Protein AF-D2H9J5-F1 (afdb_monomer)

Sequence (76 aa):
QERLLKMTLEERRKEYIRDYVPLNTILSWKEEMKGKSQNDEENTQETSQVKKSLSEKVSLYRGDITLLEVDAIVNA

Organism: Ailuropoda melanoleuca (NCBI:txid9646)

Solvent-accessible surface area (backbone atoms only — not comparable to full-atom values): 5275 Å² total; per-residue (Å²): 115,72,68,67,75,72,46,52,73,74,60,51,60,73,69,51,91,60,78,70,44,53,58,90,76,57,58,28,40,49,57,52,45,66,75,50,64,86,75,62,98,76,84,77,81,88,88,58,96,84,54,78,69,59,42,71,80,38,61,85,82,90,78,71,74,89,31,53,56,62,98,75,82,86,85,133

pLDDT: mean 78.99, std 17.29, range [42.44, 95.94]

Radius of gyration: 17.05 Å; Cα contacts (8 Å, |Δi|>4): 39; chains: 1; bounding box: 48×25×41 Å

Secondary structure (DSSP, 8-state):
-HHHHHS-HHHHHTT-SS--EEGGGS--HHHHHHHHTTS---S--SS-TTS--GGGT-----S-GGGEESS-----

InterPro domains:
  IPR043472 Macro domain-like [G3DSA:3.40.220.10] (1-76)
  IPR043472 Macro domain-like [SSF52949] (41-76)

Mean predicted aligned error: 9.7 Å

Nearest PDB structures (foldseek):
  6y73-assembly5_E  TM=9.613E-01  e=3.468E-06  Homo sapiens
  6y4y-assembly3_C  TM=9.661E-01  e=7.607E-06  Escherichia coli K-12
  6y73-assembly8_H  TM=9.675E-01  e=1.087E-05  Homo sapiens
  6y4y-assembly1_A  TM=9.912E-01  e=2.751E-05  Escherichia coli K-12
  4iqy-assembly2_B  TM=9.270E-01  e=1.669E-05  Homo sapiens

Foldseek 3Di:
DVVLVPDDPVRVVVVDPDAADEPVNFAFQVRVVVVVVVPDPDDDDDDPPPPPPCSRVDGDDDDDQVRYPDPDDDDD

Structure (mmCIF, N/CA/C/O backbone):
data_AF-D2H9J5-F1
#
_entry.id   AF-D2H9J5-F1
#
loop_
_atom_site.group_PDB
_atom_site.id
_atom_site.type_symbol
_atom_site.label_atom_id
_atom_site.label_alt_id
_atom_site.label_comp_id
_atom_site.label_asym_id
_atom_site.label_entity_id
_atom_site.label_seq_id
_atom_site.pdbx_PDB_ins_code
_atom_site.Cartn_x
_atom_site.Cartn_y
_atom_site.Cartn_z
_atom_site.occupancy
_atom_site.B_iso_or_equiv
_atom_site.auth_seq_id
_atom_site.auth_comp_id
_atom_site.auth_asym_id
_atom_site.auth_atom_id
_atom_site.pdbx_PDB_model_num
ATOM 1 N N . GLN A 1 1 ? 19.274 -6.542 -5.302 1.00 61.97 1 GLN A N 1
ATOM 2 C CA . GLN A 1 1 ? 18.230 -5.871 -4.493 1.00 61.97 1 GLN A CA 1
ATOM 3 C C . GLN A 1 1 ? 18.615 -4.449 -4.091 1.00 61.97 1 GLN A C 1
ATOM 5 O O . GLN A 1 1 ? 17.774 -3.574 -4.217 1.00 61.97 1 GLN A O 1
ATOM 10 N N . GLU A 1 2 ? 19.866 -4.177 -3.699 1.00 70.12 2 GLU A N 1
ATOM 11 C CA . GLU A 1 2 ? 20.301 -2.848 -3.218 1.00 70.12 2 GLU A CA 1
ATOM 12 C C . GLU A 1 2 ? 20.025 -1.664 -4.159 1.00 70.12 2 GLU A C 1
ATOM 14 O O . GLU A 1 2 ? 19.801 -0.557 -3.681 1.00 70.12 2 GLU A O 1
ATOM 19 N N . ARG A 1 3 ? 20.000 -1.878 -5.484 1.00 77.31 3 ARG A N 1
ATOM 20 C CA . ARG A 1 3 ? 19.682 -0.813 -6.451 1.00 77.31 3 ARG A CA 1
ATOM 21 C C . ARG A 1 3 ? 18.276 -0.247 -6.236 1.00 77.31 3 ARG A C 1
ATOM 23 O O . ARG A 1 3 ? 18.120 0.962 -6.177 1.00 77.31 3 ARG A O 1
ATOM 30 N N . LEU A 1 4 ? 17.282 -1.121 -6.066 1.00 71.81 4 LEU A N 1
ATOM 31 C CA . LEU A 1 4 ? 15.878 -0.726 -5.907 1.00 71.81 4 LEU A CA 1
ATOM 32 C C . LEU A 1 4 ? 15.624 -0.020 -4.571 1.00 71.81 4 LEU A C 1
ATOM 34 O O . LEU A 1 4 ? 14.779 0.865 -4.513 1.00 71.81 4 LEU A O 1
ATOM 38 N N . LEU A 1 5 ? 16.377 -0.366 -3.519 1.00 76.00 5 LEU A N 1
ATOM 39 C CA . LEU A 1 5 ? 16.267 0.289 -2.210 1.00 76.00 5 LEU A CA 1
ATOM 40 C C . LEU A 1 5 ? 16.808 1.728 -2.212 1.00 76.00 5 LEU A C 1
ATOM 42 O O . LEU A 1 5 ? 16.437 2.511 -1.344 1.00 76.00 5 LEU A O 1
ATOM 46 N N . LYS A 1 6 ? 17.690 2.078 -3.158 1.00 80.81 6 LYS A N 1
ATOM 47 C CA . LYS A 1 6 ? 18.271 3.427 -3.282 1.00 80.81 6 LYS A CA 1
ATOM 48 C C . LYS A 1 6 ? 17.497 4.335 -4.240 1.00 80.81 6 LYS A C 1
ATOM 50 O O . LYS A 1 6 ? 17.790 5.524 -4.297 1.00 80.81 6 LYS A O 1
ATOM 55 N N . MET A 1 7 ? 16.553 3.780 -4.998 1.00 80.56 7 MET A N 1
ATOM 56 C CA . MET A 1 7 ? 15.750 4.525 -5.964 1.00 80.56 7 MET A CA 1
ATOM 57 C C . MET A 1 7 ? 14.565 5.198 -5.279 1.00 80.56 7 MET A C 1
ATOM 59 O O . MET A 1 7 ? 13.922 4.622 -4.397 1.00 80.56 7 MET A O 1
ATOM 63 N N . THR A 1 8 ? 14.243 6.409 -5.721 1.00 86.94 8 THR A N 1
ATOM 64 C CA . THR A 1 8 ? 13.017 7.089 -5.296 1.00 86.94 8 THR A CA 1
ATOM 65 C C . THR A 1 8 ? 11.781 6.339 -5.804 1.00 86.94 8 THR A C 1
ATOM 67 O O . THR A 1 8 ? 11.842 5.580 -6.774 1.00 8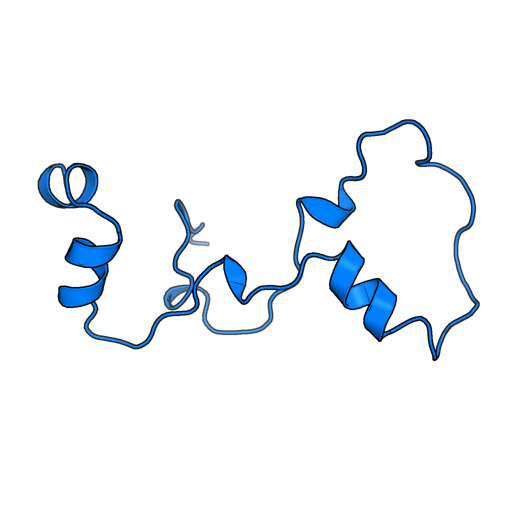6.94 8 THR A O 1
ATOM 70 N N . LEU A 1 9 ? 10.629 6.548 -5.159 1.00 83.06 9 LEU A N 1
ATOM 71 C CA . LEU A 1 9 ? 9.359 5.937 -5.573 1.00 83.06 9 LEU A CA 1
ATOM 72 C C . LEU A 1 9 ? 9.038 6.243 -7.052 1.00 83.06 9 LEU A C 1
ATOM 74 O O . LEU A 1 9 ? 8.587 5.377 -7.794 1.00 83.06 9 LEU A O 1
ATOM 78 N N . GLU A 1 10 ? 9.335 7.466 -7.494 1.00 85.56 10 GLU A N 1
ATOM 79 C CA . GLU A 1 10 ? 9.112 7.935 -8.865 1.00 85.56 10 GLU A CA 1
ATOM 80 C C . GLU A 1 10 ? 9.999 7.223 -9.889 1.00 85.56 10 GLU A C 1
ATOM 82 O O . GLU A 1 10 ? 9.552 6.908 -10.991 1.00 85.56 10 GLU A O 1
ATOM 87 N N . GLU A 1 11 ? 11.249 6.932 -9.532 1.00 86.50 11 GLU A N 1
ATOM 88 C CA . GLU A 1 11 ? 12.141 6.150 -10.385 1.00 86.50 11 GLU A CA 1
ATOM 89 C C . GLU A 1 11 ? 11.717 4.682 -10.441 1.00 86.50 11 GLU A C 1
ATOM 91 O O . GLU A 1 11 ? 11.745 4.094 -11.520 1.00 86.50 11 GLU A O 1
ATOM 96 N N . ARG A 1 12 ? 11.252 4.108 -9.321 1.00 86.25 12 ARG A N 1
ATOM 97 C CA . ARG A 1 12 ? 10.712 2.739 -9.296 1.00 86.25 12 ARG A CA 1
ATOM 98 C C . ARG A 1 12 ? 9.494 2.591 -10.207 1.00 86.25 12 ARG A C 1
ATOM 100 O O . ARG A 1 12 ? 9.415 1.608 -10.937 1.00 86.25 12 ARG A O 1
ATOM 107 N N . ARG A 1 13 ? 8.605 3.590 -10.242 1.00 86.69 13 ARG A N 1
ATOM 108 C CA . ARG A 1 13 ? 7.416 3.604 -11.116 1.00 86.69 13 ARG A CA 1
ATOM 109 C C . ARG A 1 13 ? 7.742 3.503 -12.605 1.00 86.69 13 ARG A C 1
ATOM 111 O O . ARG A 1 13 ? 6.954 2.934 -13.349 1.00 86.69 13 ARG A O 1
ATOM 118 N N . LYS A 1 14 ? 8.901 4.004 -13.049 1.00 87.00 14 LYS A N 1
ATOM 119 C CA . LYS A 1 14 ? 9.341 3.882 -14.454 1.00 87.00 14 LYS A CA 1
ATOM 120 C C . LYS A 1 14 ? 9.686 2.445 -14.848 1.00 87.00 14 LYS A C 1
ATOM 122 O O . LYS A 1 14 ? 9.694 2.135 -16.033 1.00 87.00 14 LYS A O 1
ATOM 127 N N . GLU A 1 15 ? 9.990 1.588 -13.875 1.00 85.94 15 GLU A N 1
ATOM 128 C CA . GLU A 1 15 ? 10.336 0.180 -14.098 1.00 85.94 15 GLU A CA 1
ATOM 129 C C . GLU A 1 15 ? 9.149 -0.770 -13.882 1.00 85.94 15 GLU A C 1
ATOM 131 O O . GLU A 1 15 ? 9.294 -1.984 -14.040 1.00 85.94 15 GLU A O 1
ATOM 136 N N . TYR A 1 16 ? 7.969 -0.256 -13.520 1.00 87.25 16 TYR A N 1
ATOM 137 C CA . TYR A 1 16 ? 6.791 -1.095 -13.347 1.00 87.25 16 TYR A CA 1
ATOM 138 C C . TYR A 1 16 ? 6.307 -1.615 -14.701 1.00 87.25 16 TYR A C 1
ATOM 140 O O . TYR A 1 16 ? 5.950 -0.863 -15.602 1.00 87.25 16 TYR A O 1
ATOM 148 N N . ILE A 1 17 ? 6.295 -2.940 -14.831 1.00 83.94 17 ILE A N 1
ATOM 149 C CA . ILE A 1 17 ? 5.822 -3.639 -16.034 1.00 83.94 17 ILE A CA 1
ATOM 150 C C . ILE A 1 17 ? 4.283 -3.671 -16.076 1.00 83.94 17 ILE A C 1
ATOM 152 O O . ILE A 1 17 ? 3.686 -3.864 -17.133 1.00 83.94 17 ILE A O 1
ATOM 156 N N . ARG A 1 18 ? 3.635 -3.511 -14.919 1.00 86.56 18 ARG A N 1
ATOM 157 C CA . ARG A 1 18 ? 2.181 -3.543 -14.740 1.00 86.56 18 ARG A CA 1
ATOM 158 C C . ARG A 1 18 ? 1.705 -2.268 -14.060 1.00 86.56 18 ARG A C 1
ATOM 160 O O . ARG A 1 18 ? 2.503 -1.543 -13.468 1.00 86.56 18 ARG A O 1
ATOM 167 N N . ASP A 1 19 ? 0.397 -2.046 -14.121 1.00 90.38 19 ASP A N 1
ATOM 168 C CA . ASP A 1 19 ? -0.260 -1.023 -13.316 1.00 90.38 19 ASP A CA 1
ATOM 169 C C . ASP A 1 19 ? -0.002 -1.234 -11.818 1.00 90.38 19 ASP A C 1
ATOM 171 O O . ASP A 1 19 ? 0.347 -2.327 -11.367 1.00 90.38 19 ASP A O 1
ATOM 175 N N . TYR A 1 20 ? -0.183 -0.169 -11.044 1.00 92.69 20 TYR A N 1
ATOM 176 C CA . TYR A 1 20 ? 0.027 -0.170 -9.603 1.00 92.69 20 TYR A CA 1
ATOM 177 C C . TYR A 1 20 ? -1.095 0.578 -8.888 1.00 92.69 20 TYR A C 1
ATOM 179 O O . TYR A 1 20 ? -1.710 1.501 -9.425 1.00 92.69 20 TYR A O 1
ATOM 187 N N . VAL A 1 21 ? -1.337 0.187 -7.645 1.00 93.81 21 VAL A N 1
ATOM 188 C CA . VAL A 1 21 ? -2.308 0.789 -6.737 1.00 93.81 21 VAL A CA 1
ATOM 189 C C . VAL A 1 21 ? -1.523 1.507 -5.638 1.00 93.81 21 VAL A C 1
ATOM 191 O O . VAL A 1 21 ? -0.969 0.844 -4.757 1.00 93.81 21 VAL A O 1
ATOM 194 N N . PRO A 1 22 ? -1.425 2.849 -5.675 1.00 93.75 22 PRO A N 1
ATOM 195 C CA . PRO A 1 22 ? -0.730 3.608 -4.643 1.00 93.75 22 PRO A CA 1
ATOM 196 C C . PRO A 1 22 ? -1.492 3.543 -3.321 1.00 93.75 22 PRO A C 1
ATOM 198 O O . PRO A 1 22 ? -2.719 3.667 -3.308 1.00 93.75 22 PRO A O 1
ATOM 201 N N . LEU A 1 23 ? -0.768 3.441 -2.201 1.00 93.25 23 LEU A N 1
ATOM 202 C CA . LEU A 1 23 ? -1.354 3.400 -0.853 1.00 93.25 23 LEU A CA 1
ATOM 203 C C . LEU A 1 23 ? -2.376 4.523 -0.609 1.00 93.25 23 LEU A C 1
ATOM 205 O O . LEU A 1 23 ? -3.415 4.288 -0.008 1.00 93.25 23 LEU A O 1
ATOM 209 N N . ASN A 1 24 ? -2.132 5.715 -1.157 1.00 90.62 24 ASN A N 1
ATOM 210 C CA . ASN A 1 24 ? -3.011 6.883 -1.025 1.00 90.62 24 ASN A CA 1
ATOM 211 C C . ASN A 1 24 ? -4.411 6.701 -1.643 1.00 90.62 24 ASN A C 1
ATOM 213 O O . ASN A 1 24 ? -5.297 7.504 -1.374 1.00 90.62 24 ASN A O 1
ATOM 217 N N . THR A 1 25 ? -4.607 5.702 -2.509 1.00 92.56 25 THR A N 1
ATOM 218 C CA . THR A 1 25 ? -5.923 5.375 -3.093 1.00 92.56 25 THR A CA 1
ATOM 219 C C . THR A 1 25 ? -6.694 4.346 -2.273 1.00 92.56 25 THR A C 1
ATOM 221 O O . THR A 1 25 ? -7.887 4.151 -2.498 1.00 92.56 25 THR A O 1
ATOM 224 N N . ILE A 1 26 ? -6.031 3.697 -1.314 1.00 93.50 26 ILE A N 1
ATOM 225 C CA . ILE A 1 26 ? -6.635 2.719 -0.419 1.00 93.50 26 ILE A CA 1
ATOM 226 C C . ILE A 1 26 ? -7.192 3.481 0.779 1.00 93.50 26 ILE A C 1
ATOM 228 O O . ILE A 1 26 ? -6.446 4.050 1.572 1.00 93.50 26 ILE A O 1
ATOM 232 N N . LEU A 1 27 ? -8.516 3.489 0.909 1.00 91.88 27 LEU A N 1
ATOM 233 C CA . LEU A 1 27 ? -9.182 4.146 2.028 1.00 91.88 27 LEU A CA 1
ATOM 234 C C . LEU A 1 27 ? -8.841 3.444 3.342 1.00 91.88 27 LEU A C 1
ATOM 236 O O . LEU A 1 27 ? -8.779 2.211 3.414 1.00 91.88 27 LEU A O 1
ATOM 240 N N . SER A 1 28 ? -8.658 4.222 4.405 1.00 92.19 28 SER A N 1
ATOM 241 C CA . SER A 1 28 ? -8.601 3.660 5.753 1.00 92.19 28 SER A CA 1
ATOM 242 C C . SER A 1 28 ? -9.956 3.069 6.148 1.00 92.19 28 SER A C 1
ATOM 244 O O . SER A 1 28 ? -11.010 3.481 5.660 1.00 92.19 28 SER A O 1
ATOM 246 N N . TRP A 1 29 ? -9.955 2.123 7.084 1.00 89.00 29 TRP A N 1
ATOM 247 C CA . TRP A 1 29 ? -11.180 1.536 7.630 1.00 89.00 29 TRP A CA 1
ATOM 248 C C . TRP A 1 29 ? -12.119 2.601 8.200 1.00 89.00 29 TRP A C 1
ATOM 250 O O . TRP A 1 29 ? -13.335 2.515 8.055 1.00 89.00 29 TRP A O 1
ATOM 260 N N . LYS A 1 30 ? -11.552 3.657 8.793 1.00 87.06 30 LYS A N 1
ATOM 261 C CA . LYS A 1 30 ? -12.293 4.833 9.255 1.00 87.06 30 LYS A CA 1
ATOM 262 C C . LYS A 1 30 ? -13.047 5.534 8.120 1.00 87.06 30 LYS A C 1
ATOM 264 O O . LYS A 1 30 ? -14.201 5.919 8.301 1.00 87.06 30 LYS A O 1
ATOM 269 N N . GLU A 1 31 ? -12.399 5.732 6.975 1.00 87.25 31 GLU A N 1
ATOM 270 C CA . GLU A 1 31 ? -12.995 6.388 5.806 1.00 87.25 31 GLU A CA 1
ATOM 271 C C . GLU A 1 31 ? -14.035 5.498 5.126 1.00 87.25 31 GLU A C 1
ATOM 273 O O . GLU A 1 31 ? -15.118 5.975 4.786 1.00 87.25 31 GLU A O 1
ATOM 278 N N . GLU A 1 32 ? -13.752 4.200 5.001 1.00 86.56 32 GLU A N 1
ATOM 279 C CA . GLU A 1 32 ? -14.689 3.231 4.432 1.00 86.5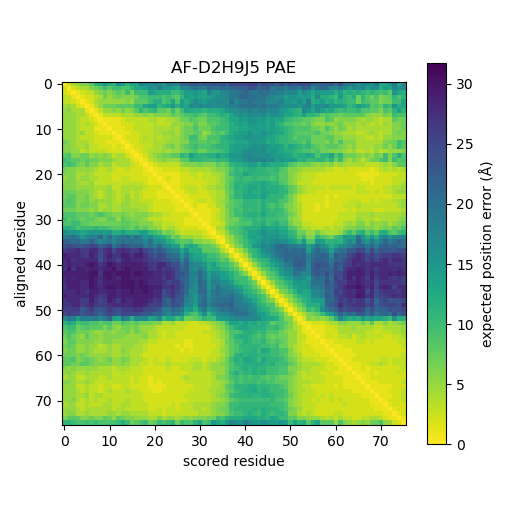6 32 GLU A CA 1
ATOM 280 C C . GLU A 1 32 ? -15.971 3.129 5.271 1.00 86.56 32 GLU A C 1
ATOM 282 O O . GLU A 1 32 ? -17.077 3.138 4.727 1.00 86.56 32 GLU A O 1
ATOM 287 N N . MET A 1 33 ? -15.837 3.106 6.600 1.00 79.38 33 MET A N 1
ATOM 288 C CA . MET A 1 33 ? -16.983 3.080 7.507 1.00 79.38 33 MET A CA 1
ATOM 289 C C . MET A 1 33 ? -17.809 4.358 7.426 1.00 79.38 33 MET A C 1
ATOM 291 O O . MET A 1 33 ? -19.029 4.272 7.355 1.00 79.38 33 MET A O 1
ATOM 295 N N . LYS A 1 34 ? -17.178 5.534 7.319 1.00 79.38 34 LYS A N 1
ATOM 296 C CA . LYS A 1 34 ? -17.898 6.808 7.160 1.00 79.38 34 LYS A CA 1
ATOM 297 C C . LYS A 1 34 ? -18.749 6.854 5.881 1.00 79.38 34 LYS A C 1
ATOM 299 O O . LYS A 1 34 ? -19.805 7.478 5.889 1.00 79.38 34 LYS A O 1
ATOM 304 N N . GLY A 1 35 ? -18.311 6.198 4.804 1.00 66.00 35 GLY A N 1
ATOM 305 C CA . GLY A 1 35 ? -19.092 6.059 3.568 1.00 66.00 35 GLY A CA 1
ATOM 306 C C . GLY A 1 35 ? -20.234 5.036 3.657 1.00 66.00 35 GLY A C 1
ATOM 307 O O . GLY A 1 35 ? -21.206 5.146 2.916 1.00 66.00 35 GLY A O 1
ATOM 308 N N . LYS A 1 36 ? -20.140 4.061 4.572 1.00 64.06 36 LYS A N 1
ATOM 309 C CA . LYS A 1 36 ? -21.140 3.000 4.797 1.00 64.06 36 LYS A CA 1
ATOM 310 C C . LYS A 1 36 ? -22.134 3.310 5.924 1.00 64.06 36 LYS A C 1
ATOM 312 O O . LYS A 1 36 ? -23.209 2.718 5.940 1.00 64.06 36 LYS A O 1
ATOM 317 N N . SER A 1 37 ? -21.838 4.269 6.810 1.00 53.88 37 SER A N 1
ATOM 318 C CA . SER A 1 37 ? -22.687 4.705 7.940 1.00 53.88 37 SER A CA 1
ATOM 319 C C . SER A 1 37 ? -24.055 5.292 7.556 1.00 53.88 37 SER A C 1
ATOM 321 O O . SER A 1 37 ? -24.753 5.808 8.420 1.00 53.88 37 SER A O 1
ATOM 323 N N . GLN A 1 38 ? -24.461 5.223 6.287 1.00 52.38 38 GLN A N 1
ATOM 324 C CA . GLN A 1 38 ? -25.822 5.546 5.870 1.00 52.38 38 GLN A CA 1
ATOM 325 C C . GLN A 1 38 ? -26.768 4.327 5.879 1.00 52.38 38 GLN A C 1
ATOM 327 O O . GLN A 1 38 ? -27.943 4.513 5.586 1.00 52.38 38 GLN A O 1
ATOM 332 N N . ASN A 1 39 ? -26.296 3.107 6.194 1.00 50.47 39 ASN A N 1
ATOM 333 C CA . ASN A 1 39 ? -27.131 1.894 6.120 1.00 50.47 39 ASN A CA 1
ATOM 334 C C . ASN A 1 39 ? -27.178 0.973 7.353 1.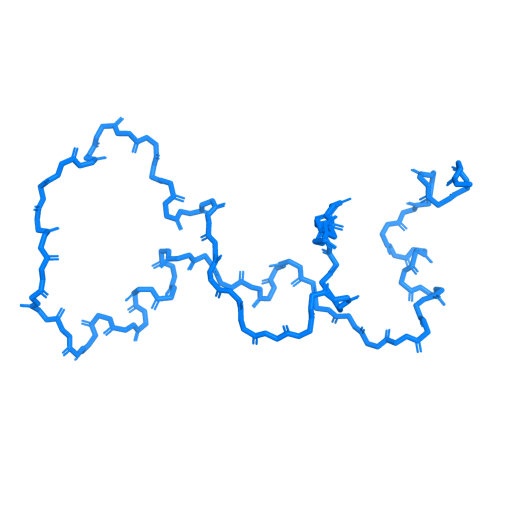00 50.47 39 ASN A C 1
ATOM 336 O O . ASN A 1 39 ? -28.025 0.091 7.356 1.00 50.47 39 ASN A O 1
ATOM 340 N N . ASP A 1 40 ? -26.369 1.159 8.398 1.00 43.41 40 ASP A N 1
ATOM 341 C CA . ASP A 1 40 ? -26.421 0.257 9.563 1.00 43.41 40 ASP A CA 1
ATOM 342 C C . ASP A 1 40 ? -26.144 1.012 10.871 1.00 43.41 40 ASP A C 1
ATOM 344 O O . ASP A 1 40 ? -25.005 1.155 11.319 1.00 43.41 40 ASP A O 1
ATOM 348 N N . GLU A 1 41 ? -27.217 1.517 11.486 1.00 48.09 41 GLU A N 1
ATOM 349 C CA . GLU A 1 41 ? -27.269 1.904 12.902 1.00 48.09 41 GLU A CA 1
ATOM 350 C C . GLU A 1 41 ? -27.433 0.658 13.795 1.00 48.09 41 GLU A C 1
ATOM 352 O O . GLU A 1 41 ? -28.324 0.599 14.631 1.00 48.09 41 GLU A O 1
ATOM 357 N N . GLU A 1 42 ? -26.598 -0.370 13.649 1.00 48.69 42 GLU A N 1
ATOM 358 C CA . GLU A 1 42 ? -26.555 -1.440 14.648 1.00 48.69 42 GLU A CA 1
ATOM 359 C C . GLU A 1 42 ? -25.194 -2.139 14.634 1.00 48.69 42 GLU A C 1
ATOM 361 O O . GLU A 1 42 ? -24.941 -3.042 13.847 1.00 48.69 42 GLU A O 1
ATOM 366 N N . ASN A 1 43 ? -24.277 -1.680 15.490 1.00 42.44 43 ASN A N 1
ATOM 367 C CA . ASN A 1 43 ? -23.595 -2.524 16.478 1.00 42.44 43 ASN A CA 1
ATOM 368 C C . ASN A 1 43 ? -22.360 -1.801 17.047 1.00 42.44 43 ASN A C 1
ATOM 370 O O . ASN A 1 43 ? -21.497 -1.296 16.327 1.00 42.44 43 ASN A O 1
ATOM 374 N N . THR A 1 44 ? -22.233 -1.863 18.372 1.00 43.66 44 THR A N 1
ATOM 375 C CA . THR A 1 44 ? -21.048 -1.533 19.182 1.00 43.66 44 THR A CA 1
ATOM 376 C C . THR A 1 44 ? -20.642 -0.061 19.293 1.00 43.66 44 THR A C 1
ATOM 378 O O . THR A 1 44 ? -19.570 0.377 18.872 1.00 43.66 44 THR A O 1
ATOM 381 N N . GLN A 1 45 ? -21.447 0.679 20.060 1.00 50.66 45 GLN A N 1
ATOM 382 C CA . GLN A 1 45 ? -20.858 1.545 21.079 1.00 50.66 45 GLN A CA 1
ATOM 383 C C . GLN A 1 45 ? -19.871 0.739 21.949 1.00 50.66 45 GLN A C 1
ATOM 385 O O . GLN A 1 45 ? -20.071 -0.445 22.205 1.00 50.66 45 GLN A O 1
ATOM 390 N N . GLU A 1 46 ? -18.854 1.440 22.451 1.00 47.12 46 GLU A N 1
ATOM 391 C CA . GLU A 1 46 ? -18.196 1.118 23.723 1.00 47.12 46 GLU A CA 1
ATOM 392 C C . GLU A 1 46 ? -17.095 0.036 23.697 1.00 47.12 46 GLU A C 1
ATOM 394 O O . GLU A 1 46 ? -17.331 -1.146 23.878 1.00 47.12 46 GLU A O 1
ATOM 399 N N . THR A 1 47 ? -15.83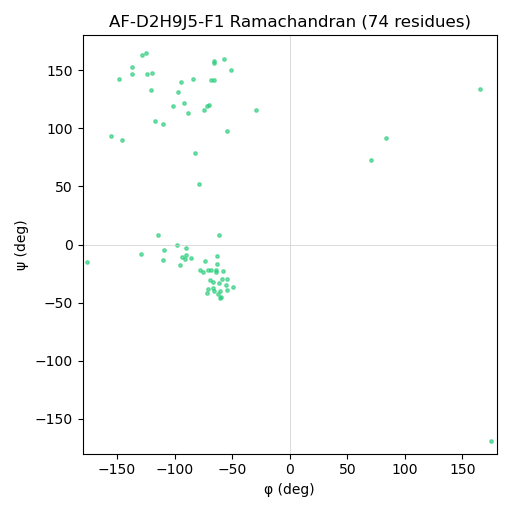7 0.460 23.502 1.00 43.53 47 THR A N 1
ATOM 400 C CA . THR A 1 47 ? -14.650 -0.092 24.219 1.00 43.53 47 THR A CA 1
ATOM 401 C C . THR A 1 47 ? -13.340 0.638 23.879 1.00 43.53 47 THR A C 1
ATOM 403 O O . THR A 1 47 ? -12.347 0.47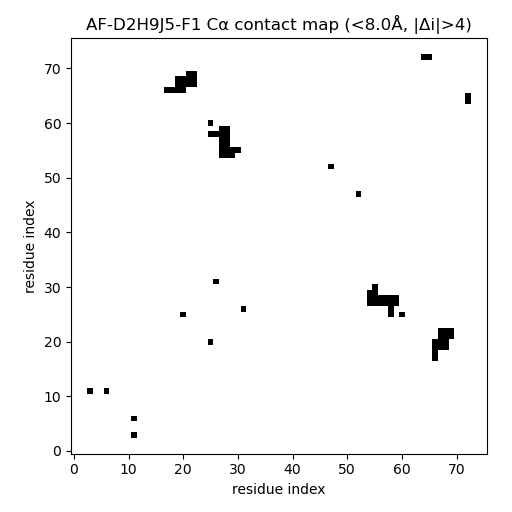4 24.585 1.00 43.53 47 THR A O 1
ATOM 406 N N . SER A 1 48 ? -13.276 1.450 22.817 1.00 49.41 48 SER A N 1
ATOM 407 C CA . SER A 1 48 ? -11.971 1.827 22.232 1.00 49.41 48 SER A CA 1
ATOM 408 C C . SER A 1 48 ? -11.564 3.302 22.329 1.00 49.41 48 SER A C 1
ATOM 410 O O . SER A 1 48 ? -10.535 3.674 21.774 1.00 49.41 48 SER A O 1
ATOM 412 N N . GLN A 1 49 ? -12.295 4.142 23.067 1.00 48.44 49 GLN A N 1
ATOM 413 C CA . GLN A 1 49 ? -12.093 5.604 23.077 1.00 48.44 49 GLN A CA 1
ATOM 414 C C . GLN A 1 49 ? -10.716 6.072 23.613 1.00 48.44 49 GLN A C 1
ATOM 416 O O . GLN A 1 49 ? -10.358 7.232 23.442 1.00 48.44 49 GLN A O 1
ATOM 421 N N . VAL A 1 50 ? -9.910 5.176 24.204 1.00 45.03 50 VAL A N 1
ATOM 422 C CA . VAL A 1 50 ? -8.571 5.476 24.765 1.00 45.03 50 VAL A CA 1
ATOM 423 C C . VAL A 1 50 ? -7.417 4.859 23.955 1.00 45.03 50 VAL A C 1
ATOM 425 O O . VAL A 1 50 ? -6.257 5.242 24.110 1.00 45.03 50 VAL A O 1
ATOM 428 N N . LYS A 1 51 ? -7.689 3.922 23.040 1.00 55.31 51 LYS A N 1
ATOM 429 C CA . LYS A 1 51 ? -6.645 3.322 22.198 1.00 55.31 51 LYS A CA 1
ATOM 430 C C . LYS A 1 51 ? -6.560 4.137 20.914 1.00 55.31 51 LYS A C 1
ATOM 432 O O . LYS A 1 51 ? -7.564 4.256 20.222 1.00 55.31 51 LYS A O 1
ATOM 437 N N . LYS A 1 52 ? -5.379 4.702 20.611 1.00 58.06 52 LYS A N 1
ATOM 438 C CA . LYS A 1 52 ? -5.040 5.340 19.317 1.00 58.06 52 LYS A CA 1
ATOM 439 C C . LYS A 1 52 ? -5.848 4.678 18.203 1.00 58.06 52 LYS A C 1
ATOM 441 O O . LYS A 1 52 ? -5.693 3.473 18.021 1.00 58.06 52 LYS A O 1
ATOM 446 N N . SER A 1 53 ? -6.732 5.435 17.553 1.00 72.81 53 SER A N 1
ATOM 447 C CA . SER A 1 53 ? -7.771 4.893 16.677 1.00 72.81 53 SER A CA 1
ATOM 448 C C . SER A 1 53 ? -7.153 4.001 15.601 1.00 72.81 53 SER A C 1
ATOM 450 O O . SER A 1 53 ? -6.642 4.484 14.602 1.00 72.81 53 SER A O 1
ATOM 452 N N . LEU A 1 54 ? -7.154 2.681 15.804 1.00 85.56 54 LEU A N 1
ATOM 453 C CA . LEU A 1 54 ? -6.497 1.737 14.889 1.00 85.56 54 LEU A CA 1
ATOM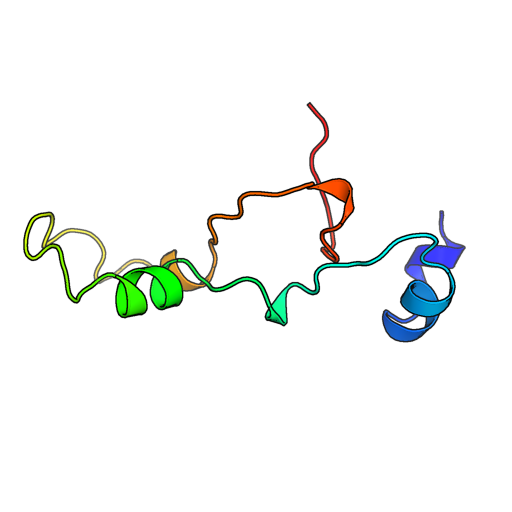 454 C C . LEU A 1 54 ? -7.147 1.752 13.501 1.00 85.56 54 LEU A C 1
ATOM 456 O O . LEU A 1 54 ? -6.497 1.416 12.519 1.00 85.56 54 LEU A O 1
ATOM 460 N N . SER A 1 55 ? -8.400 2.210 13.429 1.00 84.12 55 SER A N 1
ATOM 461 C CA . SER A 1 55 ? -9.182 2.361 12.200 1.00 84.12 55 SER A CA 1
ATOM 462 C C . SER A 1 55 ? -8.549 3.279 11.146 1.00 84.12 55 SER A C 1
ATOM 464 O O . SER A 1 55 ? -8.861 3.137 9.970 1.00 84.12 55 SER A O 1
ATOM 466 N N . GLU A 1 56 ? -7.653 4.196 11.527 1.00 88.56 56 GLU A N 1
ATOM 467 C CA . GLU A 1 56 ? -6.924 5.051 10.574 1.00 88.56 56 GLU A CA 1
ATOM 468 C C . GLU A 1 56 ? -5.650 4.384 10.020 1.00 88.56 56 GLU A C 1
ATOM 470 O O . GLU A 1 56 ? -5.052 4.885 9.075 1.00 88.56 56 GLU A O 1
ATOM 475 N N . LYS A 1 57 ? -5.219 3.265 10.618 1.00 91.00 57 LYS A N 1
ATOM 476 C CA . LYS A 1 57 ? -3.974 2.550 10.284 1.00 91.00 57 LYS A CA 1
ATOM 477 C C . LYS A 1 57 ? -4.198 1.213 9.591 1.00 91.00 57 LYS A C 1
ATOM 479 O O . LYS A 1 57 ? -3.232 0.538 9.249 1.00 91.00 57 LYS A O 1
ATOM 484 N N . VAL A 1 58 ? -5.453 0.805 9.453 1.00 91.19 58 VAL A N 1
ATOM 485 C CA . VAL A 1 58 ? -5.840 -0.451 8.817 1.00 91.19 58 VAL A CA 1
ATOM 486 C C . VAL A 1 58 ? -6.803 -0.152 7.682 1.00 91.19 58 VAL A C 1
ATOM 488 O O . VAL A 1 58 ? -7.615 0.766 7.782 1.00 91.19 58 VAL A O 1
ATOM 491 N N . SER A 1 59 ? -6.720 -0.955 6.631 1.00 93.38 59 SER A N 1
ATOM 492 C CA . SER A 1 59 ? -7.591 -0.899 5.462 1.00 93.38 59 SER A CA 1
ATOM 493 C C . SER A 1 59 ? -7.984 -2.315 5.079 1.00 93.38 59 SER A C 1
ATOM 495 O O . SER A 1 59 ? -7.185 -3.242 5.225 1.00 93.38 59 SER A O 1
ATOM 497 N N . LEU A 1 60 ? -9.200 -2.480 4.567 1.00 93.75 60 LEU A N 1
ATOM 498 C CA . LEU A 1 60 ? -9.626 -3.719 3.933 1.00 93.75 60 LEU A CA 1
ATOM 499 C C . LEU A 1 60 ? -9.567 -3.517 2.419 1.00 93.75 60 LEU A C 1
ATOM 501 O O . LEU A 1 60 ? -10.245 -2.651 1.880 1.00 93.75 60 LEU A O 1
ATOM 505 N N . TYR A 1 61 ? -8.744 -4.306 1.732 1.00 94.19 61 TYR A N 1
ATOM 506 C CA . TYR A 1 61 ? -8.588 -4.229 0.282 1.00 94.19 61 TYR A CA 1
ATOM 507 C C . TYR A 1 61 ? -8.944 -5.569 -0.361 1.00 94.19 61 TYR A C 1
ATOM 509 O O . TYR A 1 61 ? -8.485 -6.622 0.084 1.00 94.19 61 TYR A O 1
ATOM 517 N N . ARG A 1 62 ? -9.752 -5.530 -1.426 1.00 94.94 62 ARG A N 1
ATOM 518 C CA . ARG A 1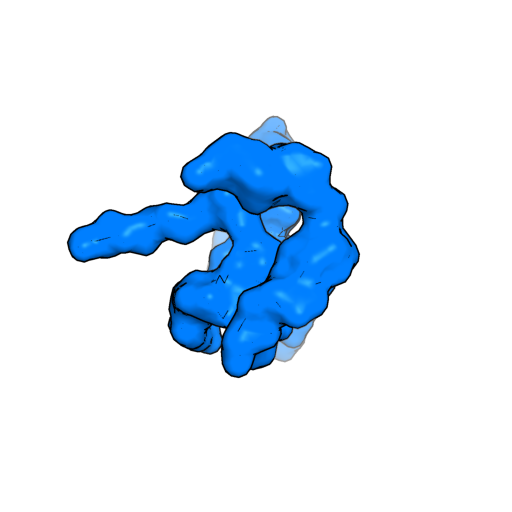 62 ? -10.107 -6.699 -2.239 1.00 94.94 62 ARG A CA 1
ATOM 519 C C . ARG A 1 62 ? -9.583 -6.502 -3.658 1.00 94.94 62 ARG A C 1
ATOM 521 O O . ARG A 1 62 ? -10.165 -5.745 -4.427 1.00 94.94 62 ARG A O 1
ATOM 528 N N . GLY A 1 63 ? -8.519 -7.215 -4.008 1.00 93.38 63 GLY A N 1
ATOM 529 C CA . GLY A 1 63 ? -7.889 -7.142 -5.324 1.00 93.38 63 GLY A CA 1
ATOM 530 C C . GLY A 1 63 ? -6.617 -7.982 -5.395 1.00 93.38 63 GLY A C 1
ATOM 531 O O . GLY A 1 63 ? -6.342 -8.773 -4.493 1.00 93.38 63 GLY A O 1
ATOM 532 N N . ASP A 1 64 ? -5.852 -7.808 -6.471 1.00 94.31 64 ASP A N 1
ATOM 533 C CA . ASP A 1 64 ? -4.550 -8.455 -6.646 1.00 94.31 64 ASP A CA 1
ATOM 534 C C . ASP A 1 64 ? -3.500 -7.780 -5.747 1.00 94.31 64 ASP A C 1
ATOM 536 O O . ASP A 1 64 ? -3.179 -6.601 -5.913 1.00 94.31 64 ASP A O 1
ATOM 540 N N . ILE A 1 65 ? -2.961 -8.536 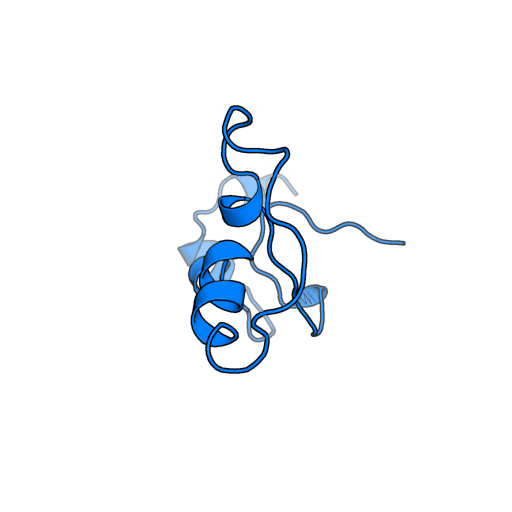-4.786 1.00 94.62 65 ILE A N 1
ATOM 541 C CA . ILE A 1 65 ? -1.961 -8.046 -3.826 1.00 94.62 65 ILE A CA 1
ATOM 542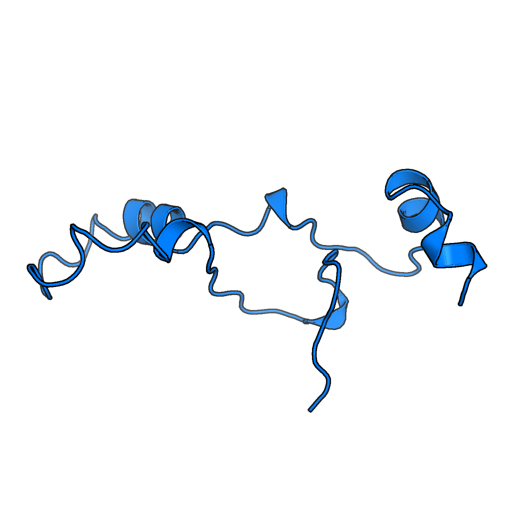 C C . ILE A 1 65 ? -0.647 -7.630 -4.507 1.00 94.62 65 ILE A C 1
ATOM 544 O O . ILE A 1 65 ? 0.081 -6.797 -3.971 1.00 94.62 65 ILE A O 1
ATOM 548 N N . THR A 1 66 ? -0.349 -8.159 -5.700 1.00 92.81 66 THR A N 1
ATOM 549 C CA . THR A 1 66 ? 0.884 -7.851 -6.444 1.00 92.81 66 THR A CA 1
ATOM 550 C C . THR A 1 66 ? 0.884 -6.458 -7.068 1.00 92.81 66 THR A C 1
ATOM 552 O O . THR A 1 66 ? 1.943 -5.971 -7.458 1.00 92.81 66 THR A O 1
ATOM 555 N N . LEU A 1 67 ? -0.279 -5.801 -7.133 1.00 94.31 67 LEU A N 1
ATOM 556 C CA . LEU A 1 67 ? -0.416 -4.441 -7.655 1.00 94.31 67 LEU A CA 1
ATOM 557 C C . LEU A 1 67 ? -0.244 -3.373 -6.566 1.00 94.31 67 LEU A C 1
ATOM 559 O O . LEU A 1 67 ? -0.180 -2.191 -6.891 1.00 94.31 67 LEU A O 1
ATOM 563 N N . LEU A 1 68 ? -0.185 -3.745 -5.284 1.00 94.50 68 LEU A N 1
ATOM 564 C CA . LEU A 1 68 ? -0.088 -2.780 -4.188 1.00 94.50 68 LEU A CA 1
ATOM 565 C C . LEU A 1 68 ? 1.302 -2.126 -4.136 1.00 94.50 68 LEU A C 1
ATOM 567 O O . LEU A 1 68 ? 2.308 -2.791 -3.892 1.00 94.50 68 LEU A O 1
ATOM 571 N N . GLU A 1 69 ? 1.363 -0.801 -4.295 1.00 93.75 69 GLU A N 1
ATOM 572 C CA . GLU A 1 69 ? 2.581 -0.009 -4.084 1.00 93.75 69 GLU A CA 1
ATOM 573 C C . GLU A 1 69 ? 2.739 0.283 -2.581 1.00 93.75 69 GLU A C 1
ATOM 575 O O . GLU A 1 69 ? 2.402 1.362 -2.087 1.00 93.75 69 GLU A O 1
ATOM 580 N N . VAL A 1 70 ? 3.220 -0.729 -1.853 1.00 93.12 70 VAL A N 1
ATOM 581 C CA . VAL A 1 70 ? 3.489 -0.710 -0.405 1.00 93.12 70 VAL A CA 1
ATOM 582 C C . VAL A 1 70 ? 4.910 -1.193 -0.106 1.00 93.12 70 VAL A C 1
ATOM 584 O O . VAL A 1 70 ? 5.553 -1.821 -0.946 1.00 93.12 70 VAL A O 1
ATOM 587 N N . ASP A 1 71 ? 5.412 -0.907 1.096 1.00 91.25 71 ASP A N 1
ATOM 588 C CA . ASP A 1 71 ? 6.792 -1.247 1.478 1.00 91.25 71 ASP A CA 1
ATOM 589 C C . ASP A 1 71 ? 7.039 -2.759 1.571 1.00 91.25 71 ASP A C 1
ATOM 591 O O . ASP A 1 71 ? 8.142 -3.233 1.291 1.00 91.25 71 ASP A O 1
ATOM 595 N N . ALA A 1 72 ? 6.017 -3.523 1.960 1.00 93.38 72 ALA A N 1
ATOM 596 C CA . ALA A 1 72 ? 6.088 -4.970 2.076 1.00 93.38 72 ALA A CA 1
ATOM 597 C C . ALA A 1 72 ? 4.737 -5.619 1.764 1.00 93.38 72 ALA A C 1
ATOM 599 O O . ALA A 1 72 ? 3.685 -5.132 2.179 1.00 93.38 72 ALA A O 1
ATOM 600 N N . ILE A 1 73 ? 4.792 -6.766 1.090 1.00 94.50 73 ILE A N 1
ATOM 601 C CA . ILE A 1 73 ? 3.677 -7.702 0.940 1.00 94.50 73 ILE A CA 1
ATOM 602 C C . ILE A 1 73 ? 4.088 -9.043 1.546 1.00 94.50 73 ILE A C 1
ATOM 604 O O . ILE A 1 73 ? 5.263 -9.413 1.520 1.00 94.50 73 ILE A O 1
ATOM 608 N N . VAL A 1 74 ? 3.126 -9.768 2.106 1.00 95.94 74 VAL A N 1
ATOM 609 C CA . VAL A 1 74 ? 3.357 -11.098 2.678 1.00 95.94 74 VAL A CA 1
ATOM 610 C C . VAL A 1 74 ? 2.969 -12.144 1.637 1.00 95.94 74 VAL A C 1
ATOM 612 O O . VAL A 1 74 ? 1.893 -12.052 1.050 1.00 95.94 74 VAL A O 1
ATOM 615 N N . ASN A 1 75 ? 3.841 -13.127 1.409 1.00 92.94 75 ASN A N 1
ATOM 616 C CA . ASN A 1 75 ? 3.527 -14.310 0.610 1.00 92.94 75 ASN A CA 1
ATOM 617 C C . ASN A 1 75 ? 3.063 -15.440 1.541 1.00 92.94 75 ASN A C 1
ATOM 619 O O . ASN A 1 75 ? 3.626 -15.586 2.628 1.00 92.94 75 ASN A O 1
ATOM 623 N N . ALA A 1 76 ? 2.050 -16.198 1.123 1.00 86.88 76 ALA A N 1
ATOM 624 C CA . ALA A 1 76 ? 1.524 -17.343 1.868 1.00 86.88 76 ALA A CA 1
ATOM 625 C C . ALA A 1 76 ? 2.265 -18.637 1.510 1.00 86.88 76 ALA A C 1
ATOM 627 O O . ALA A 1 76 ? 2.643 -18.790 0.324 1.00 86.88 76 ALA A O 1
#